Protein AF-A0A1H6QWZ4-F1 (afdb_monomer_lite)

Radius of gyration: 38.33 Å; chains: 1; bounding box: 75×26×112 Å

Structure (mmCIF, N/CA/C/O backbone):
data_AF-A0A1H6QWZ4-F1
#
_entry.id   AF-A0A1H6QWZ4-F1
#
loop_
_atom_site.group_PDB
_atom_site.id
_atom_site.type_symbol
_atom_site.label_atom_id
_atom_site.label_alt_id
_atom_site.label_comp_id
_atom_site.label_asym_id
_atom_site.label_entity_id
_atom_site.label_seq_id
_atom_site.pdbx_PDB_ins_code
_atom_site.Cartn_x
_atom_site.Cartn_y
_atom_site.Cartn_z
_atom_site.occupancy
_atom_site.B_iso_or_equiv
_atom_site.auth_seq_id
_atom_site.auth_comp_id
_atom_site.auth_asym_id
_atom_site.auth_atom_id
_atom_site.pdbx_PDB_model_num
ATOM 1 N N . MET A 1 1 ? 36.820 -15.902 -49.754 1.00 45.78 1 MET A N 1
ATOM 2 C CA . MET A 1 1 ? 35.502 -15.493 -49.212 1.00 45.78 1 MET A CA 1
ATOM 3 C C . MET A 1 1 ? 35.568 -14.020 -48.816 1.00 45.78 1 MET A C 1
ATOM 5 O O . MET A 1 1 ? 36.356 -13.673 -47.946 1.00 45.78 1 MET A O 1
ATOM 9 N N . ALA A 1 2 ? 34.839 -13.132 -49.500 1.00 51.88 2 ALA A N 1
ATOM 10 C CA . ALA A 1 2 ? 34.925 -11.687 -49.266 1.00 51.88 2 ALA A CA 1
ATOM 11 C C . ALA A 1 2 ? 34.111 -11.271 -48.025 1.00 51.88 2 ALA A C 1
ATOM 13 O O . ALA A 1 2 ? 32.906 -11.508 -47.945 1.00 51.88 2 ALA A O 1
ATOM 14 N N . LYS A 1 3 ? 34.771 -10.635 -47.051 1.00 60.47 3 LYS A N 1
ATOM 15 C CA . LYS A 1 3 ? 34.154 -10.129 -45.817 1.00 60.47 3 LYS A CA 1
ATOM 16 C C . LYS A 1 3 ? 33.284 -8.909 -46.148 1.00 60.47 3 LYS A C 1
ATOM 18 O O . LYS A 1 3 ? 33.806 -7.817 -46.371 1.00 60.47 3 LYS A O 1
ATOM 23 N N . LYS A 1 4 ? 31.957 -9.085 -46.197 1.00 64.19 4 LYS A N 1
ATOM 24 C CA . LYS A 1 4 ? 30.991 -7.984 -46.375 1.00 64.19 4 LYS A CA 1
ATOM 25 C C . LYS A 1 4 ? 31.136 -6.999 -45.207 1.00 64.19 4 LYS A C 1
ATOM 27 O O . LYS A 1 4 ? 30.822 -7.332 -44.068 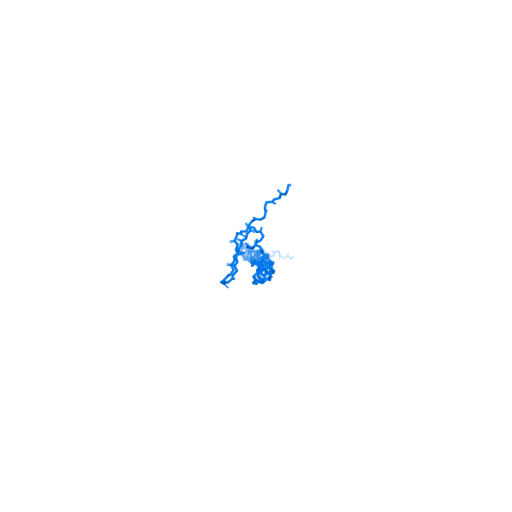1.00 64.19 4 LYS A O 1
ATOM 32 N N . ARG A 1 5 ? 31.648 -5.794 -45.475 1.00 65.38 5 ARG A N 1
ATOM 33 C CA . ARG A 1 5 ? 31.761 -4.725 -44.472 1.00 65.38 5 ARG A CA 1
ATOM 34 C C . ARG A 1 5 ? 30.379 -4.128 -44.229 1.00 65.38 5 ARG A C 1
ATOM 36 O O . ARG A 1 5 ? 29.706 -3.710 -45.169 1.00 65.38 5 ARG A O 1
ATOM 43 N N . VAL A 1 6 ? 29.950 -4.110 -42.973 1.00 69.88 6 VAL A N 1
ATOM 44 C CA . VAL A 1 6 ? 28.673 -3.507 -42.584 1.00 69.88 6 VAL A CA 1
ATOM 45 C C . VAL A 1 6 ? 28.801 -1.985 -42.729 1.00 69.88 6 VAL A C 1
ATOM 47 O O . VAL A 1 6 ? 29.768 -1.418 -42.215 1.00 69.88 6 VAL A O 1
ATOM 50 N N . PRO A 1 7 ? 27.887 -1.298 -43.438 1.00 75.88 7 PRO A N 1
ATOM 51 C CA . PRO A 1 7 ? 27.965 0.151 -43.575 1.00 75.88 7 PRO A CA 1
ATOM 52 C C . PRO A 1 7 ? 27.788 0.815 -42.204 1.00 75.88 7 PRO A C 1
ATOM 54 O O . PRO A 1 7 ? 26.865 0.475 -41.463 1.00 75.88 7 PRO A O 1
ATOM 57 N N . LYS A 1 8 ? 28.658 1.782 -41.880 1.00 74.25 8 LYS A N 1
ATOM 58 C CA . LYS A 1 8 ? 28.727 2.460 -40.569 1.00 74.25 8 LYS A CA 1
ATOM 59 C C . LYS A 1 8 ? 27.371 3.018 -40.091 1.00 74.25 8 LYS A C 1
ATOM 61 O O . LYS A 1 8 ? 27.094 2.983 -38.899 1.00 74.25 8 LYS A O 1
ATOM 66 N N . GLY A 1 9 ? 26.489 3.434 -41.006 1.00 78.69 9 GLY A N 1
ATOM 67 C CA . GLY A 1 9 ? 25.132 3.897 -40.678 1.00 78.69 9 GLY A CA 1
ATOM 68 C C . GLY A 1 9 ? 24.225 2.830 -40.048 1.00 78.69 9 GLY A C 1
ATOM 69 O O . GLY A 1 9 ? 23.457 3.144 -39.145 1.00 78.69 9 GLY A O 1
ATOM 70 N N . LYS A 1 10 ? 24.352 1.550 -40.435 1.00 82.62 10 LYS A N 1
ATOM 71 C CA . LYS A 1 10 ? 23.566 0.456 -39.826 1.00 82.62 10 LYS A CA 1
ATOM 72 C C . LYS A 1 10 ? 23.972 0.186 -38.375 1.00 82.62 10 LYS A C 1
ATOM 74 O O . LYS A 1 10 ? 23.136 -0.212 -37.573 1.00 82.62 10 LYS A O 1
ATOM 79 N N . ILE A 1 11 ? 25.237 0.437 -38.035 1.00 85.75 11 ILE A N 1
ATOM 80 C CA . ILE A 1 11 ? 25.759 0.287 -36.672 1.00 85.75 11 ILE A CA 1
ATOM 81 C C . ILE A 1 11 ? 25.160 1.369 -35.760 1.00 85.75 11 ILE A C 1
ATOM 83 O O . ILE A 1 11 ? 24.670 1.052 -34.681 1.00 85.75 11 ILE A O 1
ATOM 87 N N . ILE A 1 12 ? 25.114 2.624 -36.220 1.00 88.38 12 ILE A N 1
ATOM 88 C CA . ILE A 1 12 ? 24.541 3.751 -35.460 1.00 88.38 12 ILE A CA 1
ATOM 89 C C . ILE A 1 12 ? 23.047 3.532 -35.186 1.00 88.38 12 ILE A C 1
ATOM 91 O O . ILE A 1 12 ? 22.600 3.688 -34.053 1.00 88.38 12 ILE A O 1
ATOM 95 N N . VAL A 1 13 ? 22.283 3.105 -36.198 1.00 91.62 13 VAL A N 1
ATOM 96 C CA . VAL A 1 13 ? 20.850 2.801 -36.037 1.00 91.62 13 VAL A CA 1
ATOM 97 C C . VAL A 1 13 ? 20.631 1.653 -35.048 1.00 91.62 13 VAL A C 1
ATOM 99 O O . VAL A 1 13 ? 19.722 1.723 -34.224 1.00 91.62 13 VAL A O 1
ATOM 102 N N . SER A 1 14 ? 21.488 0.627 -35.070 1.00 89.38 14 SER A N 1
ATOM 103 C CA . SER A 1 14 ? 21.421 -0.471 -34.100 1.00 89.38 14 SER A CA 1
ATOM 104 C C . SER A 1 14 ? 21.654 0.009 -32.665 1.00 89.38 14 SER A C 1
ATOM 106 O O . SER A 1 14 ? 20.930 -0.409 -31.765 1.00 89.38 14 SER A O 1
ATOM 108 N N . PHE A 1 15 ? 22.629 0.892 -32.434 1.00 93.69 15 PHE A N 1
ATOM 109 C CA . PHE A 1 15 ? 22.868 1.457 -31.102 1.00 93.69 15 PHE A CA 1
ATOM 110 C C . PHE A 1 15 ? 21.712 2.337 -30.627 1.00 93.69 15 PHE A C 1
ATOM 112 O O . PHE A 1 15 ? 21.315 2.246 -29.466 1.00 93.69 15 PHE A O 1
ATOM 119 N N . LEU A 1 16 ? 21.125 3.135 -31.522 1.00 94.75 16 LEU A N 1
ATOM 120 C CA . LEU A 1 16 ? 19.955 3.946 -31.197 1.00 94.75 16 LEU A CA 1
ATOM 121 C C . LEU A 1 16 ? 18.747 3.073 -30.819 1.00 94.75 16 LEU A C 1
ATOM 123 O O . LEU A 1 16 ? 18.063 3.362 -29.841 1.00 94.75 16 LEU A O 1
ATOM 127 N N . ALA A 1 17 ? 18.519 1.971 -31.538 1.00 94.81 17 ALA A N 1
ATOM 128 C CA . ALA A 1 17 ? 17.452 1.026 -31.217 1.00 94.81 17 ALA A CA 1
ATOM 129 C C . ALA A 1 17 ? 17.648 0.372 -29.836 1.00 94.81 17 ALA A C 1
ATOM 131 O O . ALA A 1 17 ? 16.692 0.246 -29.070 1.00 94.81 17 ALA A O 1
ATOM 132 N N . ILE A 1 18 ? 18.888 0.012 -29.485 1.00 96.31 18 ILE A N 1
ATOM 133 C CA . ILE A 1 18 ? 19.222 -0.518 -28.154 1.00 96.31 18 ILE A CA 1
ATOM 134 C C . ILE A 1 18 ? 18.970 0.540 -27.075 1.00 96.31 18 ILE A C 1
ATOM 136 O O . ILE A 1 18 ? 18.364 0.234 -26.051 1.00 96.31 18 ILE A O 1
ATOM 140 N N . PHE A 1 19 ? 19.378 1.788 -27.310 1.00 96.56 19 PHE A N 1
ATOM 141 C CA . PHE A 1 19 ? 19.158 2.880 -26.364 1.00 96.56 19 PHE A CA 1
ATOM 142 C C . PHE A 1 19 ? 17.665 3.109 -26.089 1.00 96.56 19 PHE A C 1
ATOM 144 O O . PHE A 1 19 ? 17.247 3.158 -24.933 1.00 96.56 19 PHE A O 1
ATOM 151 N N . ILE A 1 20 ? 16.844 3.162 -27.142 1.00 96.44 20 ILE A N 1
ATOM 152 C CA . ILE A 1 20 ? 15.387 3.297 -27.015 1.00 96.44 20 ILE A CA 1
ATOM 153 C C . ILE A 1 20 ? 14.799 2.111 -26.239 1.00 96.44 20 ILE A C 1
ATOM 155 O O . ILE A 1 20 ? 13.968 2.309 -25.354 1.00 96.44 20 ILE A O 1
ATOM 159 N N . SER A 1 21 ? 15.261 0.888 -26.515 1.00 96.06 21 SER A N 1
ATOM 160 C CA . SER A 1 21 ? 14.824 -0.309 -25.789 1.00 96.06 21 SER A CA 1
ATOM 161 C C . SER A 1 21 ? 15.105 -0.206 -24.284 1.00 96.06 21 SER A C 1
ATOM 163 O O . SER A 1 21 ? 14.213 -0.448 -23.472 1.00 96.06 21 SER A O 1
ATOM 165 N N . ILE A 1 22 ? 16.298 0.252 -23.894 1.00 97.19 22 ILE A N 1
ATOM 166 C CA . ILE A 1 22 ? 16.664 0.449 -22.481 1.00 97.19 22 ILE A CA 1
ATOM 167 C C . ILE A 1 22 ? 15.741 1.479 -21.809 1.00 97.19 22 ILE A C 1
ATOM 169 O O . ILE A 1 22 ? 15.267 1.256 -20.692 1.00 97.19 22 ILE A O 1
ATOM 173 N N . VAL A 1 23 ? 15.429 2.586 -22.489 1.00 96.94 23 VAL A N 1
ATOM 174 C CA . VAL A 1 23 ? 14.510 3.610 -21.962 1.00 96.94 23 VAL A CA 1
ATOM 175 C C . VAL A 1 23 ? 13.104 3.040 -21.746 1.00 96.94 23 VAL A C 1
ATOM 177 O O . VAL A 1 23 ? 12.481 3.283 -20.712 1.00 96.94 23 VAL A O 1
ATOM 180 N N . LEU A 1 24 ? 12.603 2.230 -22.679 1.00 96.69 24 LEU A N 1
ATOM 181 C CA . LEU A 1 24 ? 11.292 1.596 -22.533 1.00 96.69 24 LEU A CA 1
ATOM 182 C C . LEU A 1 24 ? 11.272 0.574 -21.388 1.00 96.69 24 LEU A C 1
ATOM 184 O O . LEU A 1 24 ? 10.347 0.589 -20.574 1.00 96.69 24 LEU A O 1
ATOM 188 N N . ILE A 1 25 ? 12.306 -0.264 -21.279 1.00 97.06 25 ILE A N 1
ATOM 189 C CA . ILE A 1 25 ? 12.428 -1.267 -20.210 1.00 97.06 25 ILE A CA 1
ATOM 190 C C . ILE A 1 25 ? 12.458 -0.589 -18.839 1.00 97.06 25 ILE A C 1
ATOM 192 O O . ILE A 1 25 ? 11.722 -0.988 -17.938 1.00 97.06 25 ILE A O 1
ATOM 196 N N . THR A 1 26 ? 13.260 0.464 -18.682 1.00 96.31 26 THR A N 1
ATOM 197 C CA . THR A 1 26 ? 13.346 1.212 -17.418 1.00 96.31 26 THR A CA 1
ATOM 198 C C . THR A 1 26 ? 12.028 1.905 -17.069 1.00 96.31 26 THR A C 1
ATOM 200 O O . THR A 1 26 ? 11.616 1.881 -15.910 1.00 96.31 26 THR A O 1
ATOM 203 N N . SER A 1 27 ? 11.305 2.441 -18.057 1.00 95.31 27 SER A N 1
ATOM 204 C CA . SER A 1 27 ? 9.969 3.013 -17.843 1.00 95.31 27 SER A CA 1
ATOM 205 C C . SER A 1 27 ? 8.979 1.982 -17.292 1.00 95.31 27 SER A C 1
ATOM 207 O O . SER A 1 27 ? 8.273 2.256 -16.319 1.00 95.31 27 SER A O 1
ATOM 209 N N . VAL A 1 28 ? 8.948 0.778 -17.873 1.00 96.50 28 VAL A N 1
ATOM 210 C CA . VAL A 1 28 ? 8.072 -0.308 -17.408 1.00 96.50 28 VAL A CA 1
ATOM 211 C C . VAL A 1 28 ? 8.501 -0.803 -16.028 1.00 96.50 28 VAL A C 1
ATOM 213 O O . VAL A 1 28 ? 7.653 -0.944 -15.149 1.00 96.50 28 VAL A O 1
ATOM 216 N N . ALA A 1 29 ? 9.802 -0.996 -15.799 1.00 96.31 29 ALA A N 1
ATOM 217 C CA . ALA A 1 29 ? 10.328 -1.434 -14.508 1.00 96.31 29 ALA A CA 1
ATOM 218 C C . ALA A 1 29 ? 9.930 -0.474 -13.375 1.00 96.31 29 ALA A C 1
ATOM 220 O O . ALA A 1 29 ? 9.416 -0.912 -12.346 1.00 96.31 29 ALA A O 1
ATOM 221 N N . ASN A 1 30 ? 10.067 0.837 -13.593 1.00 95.50 30 ASN A N 1
ATOM 222 C CA . ASN A 1 30 ? 9.689 1.847 -12.604 1.00 95.50 30 ASN A CA 1
ATOM 223 C C . ASN A 1 30 ? 8.190 1.801 -12.264 1.00 95.50 30 ASN A C 1
ATOM 225 O O . ASN A 1 30 ? 7.821 1.943 -11.098 1.00 95.50 30 ASN A O 1
ATOM 229 N N . ARG A 1 31 ? 7.323 1.551 -13.256 1.00 95.50 31 ARG A N 1
ATOM 230 C CA . ARG A 1 31 ? 5.872 1.390 -13.039 1.00 95.50 31 ARG A CA 1
ATOM 231 C C . ARG A 1 31 ? 5.537 0.132 -12.241 1.00 95.50 31 ARG A C 1
ATOM 233 O O . ARG A 1 31 ? 4.641 0.158 -11.405 1.00 95.50 31 ARG A O 1
ATOM 240 N N . VAL A 1 32 ? 6.243 -0.969 -12.487 1.00 96.25 32 VAL A N 1
ATOM 241 C CA . VAL A 1 32 ? 6.038 -2.214 -11.733 1.00 96.25 32 VAL A CA 1
ATOM 242 C C . VAL A 1 32 ? 6.461 -2.029 -10.276 1.00 96.25 32 VAL A C 1
ATOM 244 O O . VAL A 1 32 ? 5.729 -2.426 -9.372 1.00 96.25 32 VAL A O 1
ATOM 247 N N . ILE A 1 33 ? 7.596 -1.371 -10.032 1.00 96.06 33 ILE A N 1
ATOM 248 C CA . ILE A 1 33 ? 8.075 -1.090 -8.672 1.00 96.06 33 ILE A CA 1
ATOM 249 C C . ILE A 1 33 ? 7.072 -0.216 -7.911 1.00 96.06 33 ILE A C 1
ATOM 251 O O . ILE A 1 33 ? 6.696 -0.554 -6.786 1.00 96.06 33 ILE A O 1
ATOM 255 N N . SER A 1 34 ? 6.586 0.868 -8.525 1.00 95.00 34 SER A N 1
ATOM 256 C CA . SER A 1 34 ? 5.597 1.738 -7.882 1.00 95.00 34 SER A CA 1
ATOM 257 C C . SER A 1 34 ? 4.277 1.012 -7.613 1.00 95.00 34 SER A C 1
ATOM 259 O O . SER A 1 34 ? 3.701 1.178 -6.540 1.00 95.00 34 SER A O 1
ATOM 261 N N . MET A 1 35 ? 3.835 0.140 -8.523 1.00 96.12 35 MET A N 1
ATOM 262 C CA . MET A 1 35 ? 2.650 -0.696 -8.323 1.00 96.12 35 MET A CA 1
ATOM 263 C C . MET A 1 35 ? 2.818 -1.668 -7.147 1.00 96.12 35 MET A C 1
ATOM 265 O O . MET A 1 35 ? 1.900 -1.813 -6.341 1.00 96.12 35 MET A O 1
ATOM 269 N N . ILE A 1 36 ? 3.980 -2.313 -7.007 1.00 96.25 36 ILE A N 1
ATOM 270 C CA . ILE A 1 36 ? 4.263 -3.203 -5.870 1.00 96.25 36 ILE A CA 1
ATOM 271 C C . ILE A 1 36 ? 4.239 -2.417 -4.556 1.00 96.25 36 ILE A C 1
ATOM 273 O O . ILE A 1 36 ? 3.655 -2.879 -3.576 1.00 96.25 36 ILE A O 1
ATOM 277 N N . HIS A 1 37 ? 4.840 -1.226 -4.526 1.00 95.50 37 HIS A N 1
ATOM 278 C CA . HIS A 1 37 ? 4.822 -0.364 -3.343 1.00 95.50 37 HIS A CA 1
ATOM 279 C C . HIS A 1 37 ? 3.395 0.058 -2.978 1.00 95.50 37 HIS A C 1
ATOM 281 O O . HIS A 1 37 ? 2.996 -0.094 -1.824 1.00 95.50 37 HIS A O 1
ATOM 287 N N . ALA A 1 38 ? 2.603 0.494 -3.960 1.00 95.00 38 ALA A N 1
ATOM 288 C CA . ALA A 1 38 ? 1.203 0.854 -3.759 1.00 95.00 38 ALA A CA 1
ATOM 289 C C . ALA A 1 38 ? 0.376 -0.333 -3.241 1.00 95.00 38 ALA A C 1
ATOM 291 O O . ALA A 1 38 ? -0.419 -0.173 -2.318 1.00 95.00 38 ALA A O 1
ATOM 292 N N . LYS A 1 39 ? 0.606 -1.543 -3.771 1.00 95.50 39 LYS A N 1
ATOM 293 C CA . LYS A 1 39 ? -0.059 -2.762 -3.293 1.00 95.50 39 LYS A CA 1
ATOM 294 C C . LYS A 1 39 ? 0.287 -3.067 -1.834 1.00 95.50 39 LYS A C 1
ATOM 296 O O . LYS A 1 39 ? -0.612 -3.351 -1.051 1.00 95.50 39 LYS A O 1
ATOM 301 N N . ARG A 1 40 ? 1.562 -2.954 -1.445 1.00 95.06 40 ARG A N 1
ATOM 302 C CA . ARG A 1 40 ? 1.986 -3.150 -0.047 1.00 95.06 40 ARG A CA 1
ATOM 303 C C . ARG A 1 40 ? 1.352 -2.128 0.894 1.00 95.06 40 ARG A C 1
ATOM 305 O O . ARG A 1 40 ? 0.871 -2.502 1.957 1.00 95.06 40 ARG A O 1
ATOM 312 N N . GLN A 1 41 ? 1.324 -0.855 0.500 1.00 94.75 41 GLN A N 1
ATOM 313 C CA . GLN A 1 41 ? 0.663 0.192 1.283 1.00 94.75 41 GLN A CA 1
ATOM 314 C C . GLN A 1 41 ? -0.836 -0.079 1.414 1.00 94.75 41 GLN A C 1
ATOM 316 O O . GLN A 1 41 ? -1.387 0.041 2.503 1.00 94.75 41 GLN A O 1
ATOM 321 N N . TYR A 1 42 ? -1.488 -0.504 0.332 1.00 95.44 42 TYR A N 1
ATOM 322 C CA . TYR A 1 42 ? -2.896 -0.881 0.357 1.00 95.44 42 TYR A CA 1
ATOM 323 C C . TYR A 1 42 ? -3.163 -2.030 1.336 1.00 95.44 42 TYR A C 1
ATOM 325 O O . TYR A 1 42 ? -4.045 -1.911 2.180 1.00 95.44 42 TYR A O 1
ATOM 333 N N . GLU A 1 43 ? -2.376 -3.108 1.286 1.00 95.12 43 GLU A N 1
ATOM 334 C CA . GLU A 1 43 ? -2.506 -4.241 2.214 1.00 95.12 43 GLU A CA 1
ATOM 335 C C . GLU A 1 43 ? -2.317 -3.811 3.679 1.00 95.12 43 GLU A C 1
ATOM 337 O O . GLU A 1 43 ? -3.089 -4.219 4.547 1.00 95.12 43 GLU A O 1
ATOM 342 N N . GLN A 1 44 ? -1.352 -2.927 3.956 1.00 95.31 44 GLN A N 1
ATOM 343 C CA . GLN A 1 44 ? -1.159 -2.356 5.293 1.00 95.31 44 GLN A CA 1
ATOM 344 C C . GLN A 1 44 ? -2.357 -1.518 5.750 1.00 95.31 44 GLN A C 1
ATOM 346 O O . GLN A 1 44 ? -2.812 -1.671 6.883 1.00 95.31 44 GLN A O 1
ATOM 351 N N . LEU A 1 45 ? -2.890 -0.653 4.883 1.00 95.31 45 LEU A N 1
ATOM 352 C CA . LEU A 1 45 ? -4.061 0.168 5.194 1.00 95.31 45 LEU A CA 1
ATOM 353 C C . LEU A 1 45 ? -5.307 -0.691 5.429 1.00 95.31 45 LEU A C 1
ATOM 355 O O . LEU A 1 45 ? -6.076 -0.402 6.341 1.00 95.31 45 LEU A O 1
ATOM 359 N N . VAL A 1 46 ? -5.502 -1.752 4.643 1.00 95.69 46 VAL A N 1
ATOM 360 C CA . VAL A 1 46 ? -6.606 -2.702 4.837 1.00 95.69 46 VAL A CA 1
ATOM 361 C C . VAL A 1 46 ? -6.477 -3.396 6.191 1.00 95.69 46 VAL A C 1
ATOM 363 O O . VAL A 1 46 ? -7.444 -3.412 6.952 1.00 95.69 46 VAL A O 1
ATOM 366 N N . ALA A 1 47 ? -5.283 -3.879 6.543 1.00 95.38 47 ALA A N 1
ATOM 367 C CA . ALA A 1 47 ? -5.039 -4.495 7.844 1.00 95.38 47 ALA A CA 1
ATOM 368 C C . ALA A 1 47 ? -5.303 -3.522 9.008 1.00 95.38 47 ALA A C 1
ATOM 370 O O . ALA A 1 47 ? -5.978 -3.883 9.971 1.00 95.38 47 ALA A O 1
ATOM 371 N N . GLN A 1 48 ? -4.833 -2.273 8.906 1.00 94.06 48 GLN A N 1
ATOM 372 C CA . GLN A 1 48 ? -5.099 -1.236 9.910 1.00 94.06 48 GLN A CA 1
ATOM 373 C C . GLN A 1 48 ? -6.589 -0.913 10.015 1.00 94.06 48 GLN A C 1
ATOM 375 O O . GLN A 1 48 ? -7.130 -0.809 11.113 1.00 94.06 48 GLN A O 1
ATOM 380 N N . ARG A 1 49 ? -7.276 -0.789 8.877 1.00 94.44 49 ARG A N 1
ATOM 381 C CA . ARG A 1 49 ? -8.714 -0.536 8.838 1.00 94.44 49 ARG A CA 1
ATOM 382 C C . ARG A 1 49 ? -9.489 -1.663 9.509 1.00 94.44 49 ARG A C 1
ATOM 384 O O . ARG A 1 49 ? -10.445 -1.389 10.231 1.00 94.44 49 ARG A O 1
ATOM 391 N N . ASP A 1 50 ? -9.118 -2.914 9.263 1.00 94.44 50 ASP A N 1
ATOM 392 C CA . ASP A 1 50 ? -9.806 -4.065 9.845 1.00 94.44 50 ASP A CA 1
ATOM 393 C C . ASP A 1 50 ? -9.517 -4.192 11.346 1.00 94.44 50 ASP A C 1
ATOM 395 O O . ASP A 1 50 ? -10.439 -4.474 12.116 1.00 94.44 50 ASP A O 1
ATOM 399 N N . ALA A 1 51 ? -8.290 -3.884 11.779 1.00 94.25 51 ALA A N 1
ATOM 400 C CA . ALA A 1 51 ? -7.943 -3.767 13.194 1.00 94.25 51 ALA A CA 1
ATOM 401 C C . ALA A 1 51 ? -8.781 -2.682 13.892 1.00 94.25 51 ALA A C 1
ATOM 403 O O . ALA A 1 51 ? -9.463 -2.979 14.872 1.00 94.25 51 ALA A O 1
ATOM 404 N N . LEU A 1 52 ? -8.832 -1.468 13.331 1.00 93.56 52 LEU A N 1
ATOM 405 C CA . LEU A 1 52 ? -9.646 -0.361 13.849 1.00 93.56 52 LEU A CA 1
ATOM 406 C C . LEU A 1 52 ? -11.141 -0.688 13.850 1.00 93.56 52 LEU A C 1
ATOM 408 O O . LEU A 1 52 ? -11.862 -0.312 14.768 1.00 93.56 52 LEU A O 1
ATOM 412 N N . LYS A 1 53 ? -11.640 -1.405 12.837 1.00 92.50 53 LYS A N 1
ATOM 413 C CA . LYS A 1 53 ? -13.042 -1.838 12.796 1.00 92.50 53 LYS A CA 1
ATOM 414 C C . LYS A 1 53 ? -13.352 -2.830 13.917 1.00 92.50 53 LYS A C 1
ATOM 416 O O . LYS A 1 53 ? -14.433 -2.768 14.501 1.00 92.50 53 LYS A O 1
ATOM 421 N N . LYS A 1 54 ? -12.427 -3.748 14.206 1.00 91.69 54 LYS A N 1
ATOM 422 C CA . LYS A 1 54 ? -12.557 -4.691 15.320 1.00 91.69 54 LYS A CA 1
ATOM 423 C C . LYS A 1 54 ? -12.523 -3.959 16.659 1.00 91.69 54 LYS A C 1
ATOM 425 O O . LYS A 1 54 ? -13.383 -4.212 17.491 1.00 91.69 54 LYS A O 1
ATOM 430 N N . GLU A 1 55 ? -11.591 -3.029 16.830 1.00 90.12 55 GLU A N 1
ATOM 431 C CA . GLU A 1 55 ? -11.491 -2.191 18.026 1.00 90.12 55 GLU A CA 1
ATOM 432 C C . GLU A 1 55 ? -12.765 -1.372 18.243 1.00 90.12 55 GLU A C 1
ATOM 434 O O . GLU A 1 55 ? -13.353 -1.439 19.314 1.00 90.12 55 GLU A O 1
ATOM 439 N N . ARG A 1 56 ? -13.274 -0.707 17.200 1.00 87.38 56 ARG A N 1
ATOM 440 C CA . ARG A 1 56 ? -14.565 -0.008 17.242 1.00 87.38 56 ARG A CA 1
ATOM 441 C C . ARG A 1 56 ? -15.704 -0.919 17.675 1.00 87.38 56 ARG A C 1
ATOM 443 O O . ARG A 1 56 ? -16.474 -0.532 18.535 1.00 87.38 56 ARG A O 1
ATOM 450 N N . LYS A 1 57 ? -15.799 -2.131 17.122 1.00 87.88 57 LYS A N 1
ATOM 451 C CA . LYS A 1 57 ? -16.849 -3.084 17.509 1.00 87.88 57 LYS A CA 1
ATOM 452 C C . LYS A 1 57 ? -16.726 -3.513 18.975 1.00 87.88 57 LYS A C 1
ATOM 454 O O . LYS A 1 57 ? -17.747 -3.658 19.638 1.00 87.88 57 LYS A O 1
ATOM 459 N N . ASN A 1 58 ? -15.503 -3.727 19.456 1.00 86.88 58 ASN A N 1
ATOM 460 C CA . ASN A 1 58 ? -15.252 -4.079 20.850 1.00 86.88 58 ASN A CA 1
ATOM 461 C C . ASN A 1 58 ? -15.623 -2.920 21.780 1.00 86.88 58 ASN A C 1
ATOM 463 O O . ASN A 1 58 ? -16.357 -3.139 22.732 1.00 86.88 58 ASN A O 1
ATOM 467 N N . LEU A 1 59 ? -15.194 -1.698 21.457 1.00 84.19 59 LEU A N 1
ATOM 468 C CA . LEU A 1 59 ? -15.548 -0.494 22.207 1.00 84.19 59 LEU A CA 1
ATOM 469 C C . LEU A 1 59 ? -17.056 -0.228 22.167 1.00 84.19 59 LEU A C 1
ATOM 471 O O . LEU A 1 59 ? -17.628 0.127 23.182 1.00 84.19 59 LEU A O 1
ATOM 475 N N . ASP A 1 60 ? -17.732 -0.444 21.037 1.00 79.81 60 ASP A N 1
ATOM 476 C CA . ASP A 1 60 ? -19.193 -0.313 20.950 1.00 79.81 60 ASP A CA 1
ATOM 477 C C . ASP A 1 60 ? -19.909 -1.356 21.822 1.00 79.81 60 ASP A C 1
ATOM 479 O O . ASP A 1 60 ? -20.982 -1.085 22.362 1.00 79.81 60 ASP A O 1
ATOM 483 N N . GLN A 1 61 ? -19.348 -2.562 21.945 1.00 77.62 61 GLN A N 1
ATOM 484 C CA . GLN A 1 61 ? -19.867 -3.586 22.848 1.00 77.62 61 GLN A CA 1
ATOM 485 C C . GLN A 1 61 ? -19.616 -3.205 24.309 1.00 77.62 61 GLN A C 1
ATOM 487 O O . GLN A 1 61 ? -20.548 -3.257 25.101 1.00 77.62 61 GLN A O 1
ATOM 492 N N . GLU A 1 62 ? -18.409 -2.758 24.641 1.00 71.94 62 GLU A N 1
ATOM 493 C CA . GLU A 1 62 ? -18.057 -2.265 25.970 1.00 71.94 62 GLU A CA 1
ATOM 494 C C . GLU A 1 62 ? -18.947 -1.076 26.358 1.00 71.94 62 GLU A C 1
ATOM 496 O O . GLU A 1 62 ? -19.560 -1.084 27.415 1.00 71.94 62 GLU A O 1
ATOM 501 N N . VAL A 1 63 ? -19.167 -0.112 25.463 1.00 73.00 63 VAL A N 1
ATOM 502 C CA . VAL A 1 63 ? -20.103 1.003 25.671 1.00 73.00 63 VAL A CA 1
ATOM 503 C C . VAL A 1 63 ? -21.535 0.512 25.887 1.00 73.00 63 VAL A C 1
ATOM 505 O O . VAL A 1 63 ? -22.246 1.094 26.699 1.00 73.00 63 VAL A O 1
ATOM 508 N N . LYS A 1 64 ? -21.993 -0.539 25.196 1.00 66.50 64 LYS A N 1
ATOM 509 C CA . LYS A 1 64 ? -23.313 -1.144 25.461 1.00 66.50 64 LYS A CA 1
ATOM 510 C C . LYS A 1 64 ? -23.373 -1.835 26.820 1.00 66.50 64 LYS A C 1
ATOM 512 O O . LYS A 1 64 ? -24.404 -1.762 27.476 1.00 66.50 64 LYS A O 1
ATOM 517 N N . GLU A 1 65 ? -22.296 -2.494 27.228 1.00 63.75 65 GLU A N 1
ATOM 518 C CA . GLU A 1 65 ? -22.180 -3.131 28.540 1.00 63.75 65 GLU A CA 1
ATOM 519 C C . GLU A 1 65 ? -22.125 -2.083 29.665 1.00 63.75 65 GLU A C 1
ATOM 521 O O . GLU A 1 65 ? -22.818 -2.247 30.667 1.00 63.75 65 GLU A O 1
ATOM 526 N N . LEU A 1 66 ? -21.404 -0.970 29.475 1.00 60.44 66 LEU A N 1
ATOM 527 C CA . LEU A 1 66 ? -21.376 0.171 30.398 1.00 60.44 66 LEU A CA 1
ATOM 528 C C . LEU A 1 66 ? -22.699 0.951 30.425 1.00 60.44 66 LEU A C 1
ATOM 530 O O . LEU A 1 66 ? -23.076 1.443 31.482 1.00 60.44 66 LEU A O 1
ATOM 534 N N . ASN A 1 67 ? -23.413 1.048 29.297 1.00 54.28 67 ASN A N 1
ATOM 535 C CA . ASN A 1 67 ? -24.746 1.659 29.201 1.00 54.28 67 ASN A CA 1
ATOM 536 C C . ASN A 1 67 ? -25.889 0.705 29.592 1.00 54.28 67 ASN A C 1
ATOM 538 O O . ASN A 1 67 ? -27.052 1.026 29.348 1.00 54.28 67 ASN A O 1
ATOM 542 N N . ASN A 1 68 ? -25.616 -0.454 30.204 1.00 58.00 68 ASN A N 1
ATOM 543 C CA . ASN A 1 68 ? -26.661 -1.090 31.001 1.00 58.00 68 ASN A CA 1
ATOM 544 C C . ASN A 1 68 ? -27.021 -0.103 32.117 1.00 58.00 68 ASN A C 1
ATOM 546 O O . ASN A 1 68 ? -26.216 0.121 33.019 1.00 58.00 68 ASN A O 1
ATOM 550 N N . ASP A 1 69 ? -28.218 0.484 32.044 1.00 58.06 69 ASP A N 1
ATOM 551 C CA . ASP A 1 69 ? -28.740 1.482 32.992 1.00 58.06 69 ASP A CA 1
ATOM 552 C C . ASP A 1 69 ? -28.519 1.084 34.461 1.00 58.06 69 ASP A C 1
ATOM 554 O O . ASP A 1 69 ? -28.310 1.939 35.318 1.00 58.06 69 ASP A O 1
ATOM 558 N N . ASP A 1 70 ? -28.513 -0.218 34.757 1.00 61.34 70 ASP A N 1
ATOM 559 C CA . ASP A 1 70 ? -28.257 -0.751 36.093 1.00 61.34 70 ASP A CA 1
ATOM 560 C C . ASP A 1 70 ? -26.825 -0.471 36.591 1.00 61.34 70 ASP A C 1
ATOM 562 O O . ASP A 1 70 ? -26.630 -0.127 37.754 1.00 61.34 70 ASP A O 1
ATOM 566 N N . TYR A 1 71 ? -25.813 -0.527 35.718 1.00 60.50 71 TYR A N 1
ATOM 567 C CA . TYR A 1 71 ? -24.422 -0.235 36.079 1.00 60.50 71 TYR A CA 1
ATOM 568 C C . TYR A 1 71 ? -24.192 1.262 36.310 1.00 60.50 71 TYR A C 1
ATOM 570 O O . TYR A 1 71 ? -23.584 1.632 37.312 1.00 60.50 71 TYR A O 1
ATOM 578 N N . VAL A 1 72 ? -24.724 2.130 35.441 1.00 63.78 72 VAL A N 1
ATOM 579 C CA . VAL A 1 72 ? -24.619 3.593 35.604 1.00 63.78 72 VAL A CA 1
ATOM 580 C C . VAL A 1 72 ? -25.338 4.049 36.872 1.00 63.78 72 VAL A C 1
ATOM 582 O O . VAL A 1 72 ? -24.792 4.842 37.635 1.00 63.78 72 VAL A O 1
ATOM 585 N N . VAL A 1 73 ? -26.532 3.511 37.146 1.00 68.44 73 VAL A N 1
ATOM 586 C CA . VAL A 1 73 ? -27.290 3.821 38.368 1.00 68.44 73 VAL A CA 1
ATOM 587 C C . VAL A 1 73 ? -26.579 3.295 39.617 1.00 68.44 73 VAL A C 1
ATOM 589 O O . VAL A 1 73 ? -26.550 4.002 40.622 1.00 68.44 73 VAL A O 1
ATOM 592 N N . ARG A 1 74 ? -25.976 2.097 39.580 1.00 67.69 74 ARG A N 1
ATOM 593 C CA . ARG A 1 74 ? -25.177 1.571 40.704 1.00 67.69 74 ARG A CA 1
ATOM 594 C C . ARG A 1 74 ? -23.905 2.384 40.932 1.00 67.69 74 ARG A C 1
ATOM 596 O O . ARG A 1 74 ? -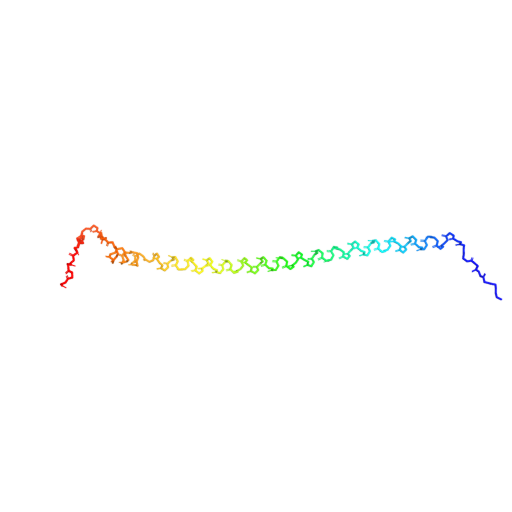23.688 2.832 42.048 1.00 67.69 74 ARG A O 1
ATOM 603 N N . TYR A 1 75 ? -23.132 2.680 39.889 1.00 67.56 75 TYR A N 1
ATOM 604 C CA . TYR A 1 75 ? -21.944 3.531 40.000 1.00 67.56 75 TYR A CA 1
ATOM 605 C C . TYR A 1 75 ? -22.285 4.925 40.543 1.00 67.56 75 TYR A C 1
ATOM 607 O O . TYR A 1 75 ? -21.577 5.443 41.408 1.00 67.56 75 TYR A O 1
ATOM 615 N N . ALA A 1 76 ? -23.391 5.512 40.071 1.00 72.69 76 ALA A N 1
ATOM 616 C CA . ALA A 1 76 ? -23.889 6.790 40.557 1.00 72.69 76 ALA A CA 1
ATOM 617 C C . ALA A 1 76 ? -24.381 6.725 42.006 1.00 72.69 76 ALA A C 1
ATOM 619 O O . ALA A 1 76 ? -24.277 7.737 42.673 1.00 72.69 76 ALA A O 1
ATOM 620 N N . ARG A 1 77 ? -24.888 5.589 42.504 1.00 71.81 77 ARG A N 1
ATOM 621 C CA . ARG A 1 77 ? -25.229 5.395 43.927 1.00 71.81 77 ARG A CA 1
ATOM 622 C C . ARG A 1 77 ? -23.997 5.178 44.807 1.00 71.81 77 ARG A C 1
ATOM 624 O O . ARG A 1 77 ? -23.986 5.642 45.940 1.00 71.81 77 ARG A O 1
ATOM 631 N N . ASP A 1 78 ? -22.984 4.489 44.287 1.00 69.88 78 ASP A N 1
ATOM 632 C CA . ASP A 1 78 ? -21.784 4.130 45.048 1.00 69.88 78 ASP A CA 1
ATOM 633 C C . ASP A 1 78 ? -20.789 5.300 45.154 1.00 69.88 78 ASP A C 1
ATOM 635 O O . ASP A 1 78 ? -20.107 5.443 46.164 1.00 69.88 78 ASP A O 1
ATOM 639 N N . ASN A 1 79 ? -20.698 6.153 44.124 1.00 70.88 79 ASN A N 1
ATOM 640 C CA . ASN A 1 79 ? -19.715 7.249 44.057 1.00 70.88 79 ASN A CA 1
ATOM 641 C C . ASN A 1 79 ? -20.338 8.646 44.159 1.00 70.88 79 ASN A C 1
ATOM 643 O O . ASN A 1 79 ? -19.629 9.626 44.387 1.00 70.88 79 ASN A O 1
ATOM 647 N N . TYR A 1 80 ? -21.652 8.756 43.972 1.00 69.19 80 TYR A N 1
ATOM 648 C CA . TYR A 1 80 ? -22.384 10.012 44.053 1.00 69.19 80 TYR A CA 1
ATOM 649 C C . TYR A 1 80 ? -23.645 9.812 44.905 1.00 69.19 80 TYR A C 1
ATOM 651 O O . TYR A 1 80 ? -24.131 8.708 45.124 1.00 69.19 80 TYR A O 1
ATOM 659 N N . ILE A 1 81 ? -24.195 10.894 45.442 1.00 67.56 81 ILE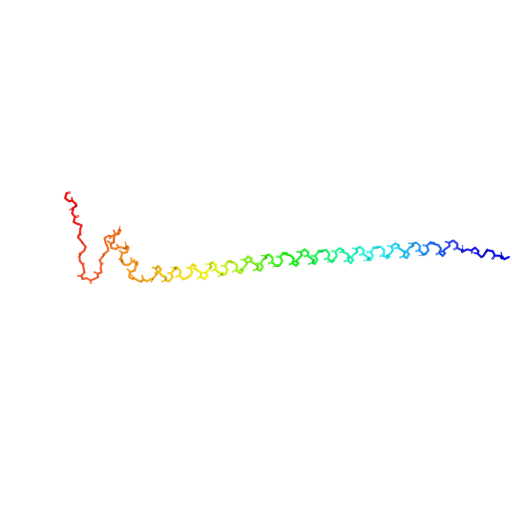 A N 1
ATOM 660 C CA . ILE A 1 81 ? -25.446 10.829 46.205 1.00 67.56 81 ILE A CA 1
ATOM 661 C C . ILE A 1 81 ? -26.592 10.841 45.189 1.00 67.56 81 ILE A C 1
ATOM 663 O O . ILE A 1 81 ? -27.225 11.869 44.955 1.00 67.56 81 ILE A O 1
ATOM 667 N N . PHE A 1 82 ? -26.803 9.716 44.509 1.00 71.44 82 PHE A N 1
ATOM 668 C CA . PHE A 1 82 ? -27.845 9.583 43.494 1.00 71.44 82 PHE A CA 1
ATOM 669 C C . PHE A 1 82 ? -29.094 8.901 44.072 1.00 71.44 82 PHE A C 1
ATOM 671 O O . PHE A 1 82 ? -29.028 7.810 44.636 1.00 71.44 82 PHE A O 1
ATOM 678 N N . SER A 1 83 ? -30.257 9.533 43.922 1.00 66.50 83 SER A N 1
ATOM 679 C CA . SER A 1 83 ? -31.574 8.977 44.267 1.00 66.50 83 SER A CA 1
ATOM 680 C C . SER A 1 83 ? -32.572 9.296 43.161 1.00 66.50 83 SER A C 1
ATOM 682 O O . SER A 1 83 ? -32.524 10.383 42.588 1.00 66.50 83 SER A O 1
ATOM 684 N N . LYS A 1 84 ? -33.463 8.346 42.852 1.00 67.38 84 LYS A N 1
ATOM 685 C CA . LYS A 1 84 ? -34.575 8.552 41.908 1.00 67.38 84 LYS A CA 1
ATOM 686 C 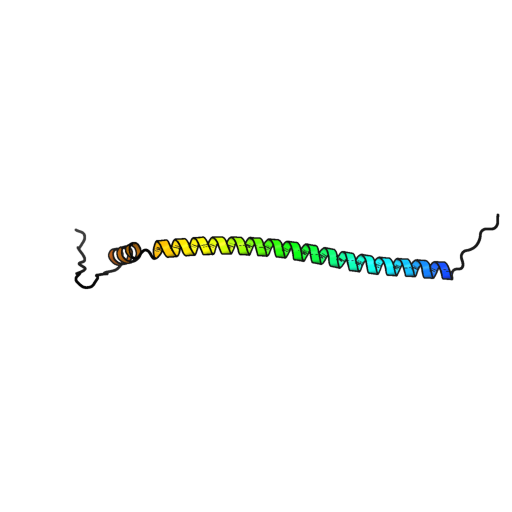C . LYS A 1 84 ? -35.784 9.191 42.601 1.00 67.38 84 LYS A C 1
ATOM 688 O O . LYS A 1 84 ? -35.845 9.248 43.828 1.00 67.38 84 LYS A O 1
ATOM 693 N N . ASP A 1 85 ? -36.762 9.642 41.814 1.00 66.69 85 ASP A N 1
ATOM 694 C CA . ASP A 1 85 ? -38.017 10.199 42.329 1.00 66.69 85 ASP A CA 1
ATOM 695 C C . ASP A 1 85 ? -38.707 9.215 43.290 1.00 66.69 85 ASP A C 1
ATOM 697 O O . ASP A 1 85 ? -39.109 8.118 42.901 1.00 66.69 85 ASP A O 1
ATOM 701 N N . GLY A 1 86 ? -38.819 9.613 44.561 1.00 70.25 86 GLY A N 1
ATOM 702 C CA . GLY A 1 86 ? -39.366 8.791 45.647 1.00 70.25 86 GLY A CA 1
ATOM 703 C C . GLY A 1 86 ? -38.328 8.121 46.561 1.00 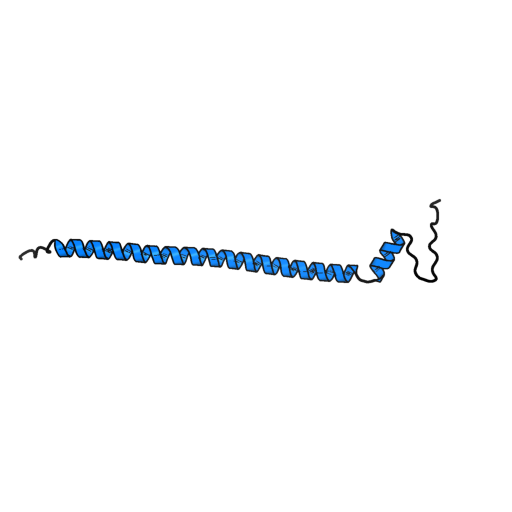70.25 86 GLY A C 1
ATOM 704 O O . GLY A 1 86 ? -38.719 7.554 47.579 1.00 70.25 86 GLY A O 1
ATOM 705 N N . GLU A 1 87 ? -37.027 8.217 46.266 1.00 72.56 87 GLU A N 1
ATOM 706 C CA . GLU A 1 87 ? -35.930 7.702 47.104 1.00 72.56 87 GLU A CA 1
ATOM 707 C C . GLU A 1 87 ? -35.246 8.833 47.907 1.00 72.56 87 GLU A C 1
ATOM 709 O O . GLU A 1 87 ? -35.195 9.985 47.474 1.00 72.56 87 GLU A O 1
ATOM 714 N N . LYS A 1 88 ? -34.703 8.515 49.093 1.00 71.06 88 LYS A N 1
ATOM 715 C CA . LYS A 1 88 ? -33.859 9.425 49.890 1.00 71.06 88 LYS A CA 1
ATOM 716 C C . LYS A 1 88 ? -32.477 8.806 50.082 1.00 71.06 88 LYS A C 1
ATOM 718 O O . LYS A 1 88 ? -32.367 7.763 50.722 1.00 71.06 88 LYS A O 1
ATOM 723 N N . ALA A 1 89 ? -31.435 9.469 49.590 1.00 70.25 89 ALA A N 1
ATOM 724 C CA . ALA A 1 89 ? -30.055 9.083 49.859 1.00 70.25 89 ALA A CA 1
ATOM 725 C C . ALA A 1 89 ? -29.617 9.584 51.244 1.00 70.25 89 ALA A C 1
ATOM 727 O O . ALA A 1 89 ? -29.862 10.738 51.601 1.00 70.25 89 ALA A 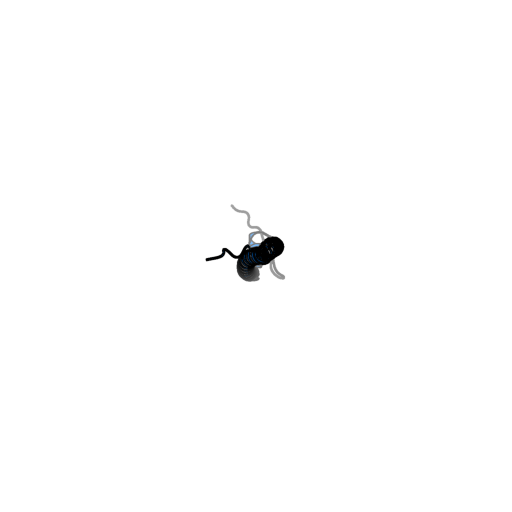O 1
ATOM 728 N N . VAL A 1 90 ? -28.968 8.714 52.020 1.00 69.69 90 VAL A N 1
ATOM 729 C CA . VAL A 1 90 ? -28.474 9.009 53.371 1.00 69.69 90 VAL A CA 1
ATOM 730 C C . VAL A 1 90 ? -27.039 8.502 53.479 1.00 69.69 90 VAL A C 1
ATOM 732 O O . VAL A 1 90 ? -26.767 7.356 53.134 1.00 69.69 90 VAL A O 1
ATOM 735 N N . ILE A 1 91 ? -26.129 9.355 53.952 1.00 71.44 91 ILE A N 1
ATOM 736 C CA . ILE A 1 91 ? -24.747 8.973 54.257 1.00 71.44 91 ILE A CA 1
ATOM 737 C C . ILE A 1 91 ? -24.731 8.421 55.680 1.00 71.44 91 ILE A C 1
ATOM 739 O O . ILE A 1 91 ? -25.071 9.139 56.622 1.00 71.44 91 ILE A O 1
ATOM 743 N N . VAL A 1 92 ? -24.357 7.153 55.831 1.00 79.00 92 VAL A N 1
ATOM 744 C CA . VAL A 1 92 ? -24.137 6.544 57.145 1.00 79.00 92 VAL A CA 1
ATOM 745 C C . VAL A 1 92 ? -22.672 6.787 57.521 1.00 79.00 92 VAL A C 1
ATOM 747 O O . VAL A 1 92 ? -21.801 6.437 56.725 1.00 79.00 92 VAL A O 1
ATOM 750 N N . PRO A 1 93 ? -22.378 7.427 58.664 1.00 77.88 93 PRO A N 1
ATOM 751 C CA . PRO A 1 93 ? -21.003 7.584 59.121 1.00 77.88 93 PRO A CA 1
ATOM 752 C C . PRO A 1 93 ? -20.415 6.209 59.454 1.00 77.88 93 PRO A C 1
ATOM 754 O O . PRO A 1 93 ? -21.081 5.401 60.101 1.00 77.88 93 PRO A O 1
ATOM 757 N N . GLU A 1 94 ? -19.193 5.940 58.992 1.00 73.00 94 GLU A N 1
ATOM 758 C CA . GLU A 1 94 ? -18.443 4.765 59.444 1.00 73.00 94 GLU A CA 1
ATOM 759 C C . GLU A 1 94 ? -18.097 4.948 60.931 1.00 73.00 94 GLU A C 1
ATOM 761 O O . GLU A 1 94 ? -17.694 6.045 61.331 1.00 73.00 94 GLU A O 1
ATOM 766 N N . GLU A 1 95 ? -18.349 3.908 61.734 1.00 65.00 95 GLU A N 1
ATOM 767 C CA . GLU A 1 95 ? -18.095 3.892 63.186 1.00 65.00 95 GLU A CA 1
ATOM 768 C C . GLU A 1 95 ? -16.618 4.102 63.546 1.00 65.00 95 GLU A C 1
ATOM 770 O O . GLU A 1 95 ? -15.739 3.535 62.854 1.00 65.00 95 GLU A O 1
#

Sequence (95 aa):
MAKKRVPKGKIIVSFLAIFISIVLITSVANRVISMIHAKRQYEQLVAQRDALKKERKNLDQEVKELNNDDYVVRYARDNYIFSKDGEKAVIVPEE

pLDDT: mean 81.5, std 14.08, range [45.78, 97.19]

Organism: NCBI:txid322505

Foldseek 3Di:
DDDDDDPPVVVVVVVVVVVVVVVVVVVVVVVVVVVVVVVVVVVVVVVVVVVVVVVVVVVVVVVVVCPPVVNVQVCCVVPHQDDDVPDHGDDDDDD

InterPro domains:
  IPR007060 Septum formation initiator FtsL/DivIC [PF04977] (20-94)
  IPR039076 Cell division protein DivIC [PTHR40027] (11-94)

Secondary structure (DSSP, 8-state):
----PPPHHHHHHHHHHHHHHHHHHHHHHHHHHHHHHHHHHHHHHHHHHHHHHHHHHHHHHHHHHHT-HHHHHHHHHHHS----TT----PPPP-